Protein AF-A0AAN6GQ28-F1 (afdb_monomer)

Organism: NCBI:txid155126

Secondary structure (DSSP, 8-state):
-HHHHHHHHHHS--------TT-TTSTTHHHHHHHHTTT-SEEEETTEEEEESS--HHHHHHHHHHHHHHHHHHS---

Radius of gyration: 13.85 Å; Cα contacts (8 Å, |Δi|>4): 54; chains: 1; bounding box: 40×21×30 Å

Structure (mmCIF, N/CA/C/O backbo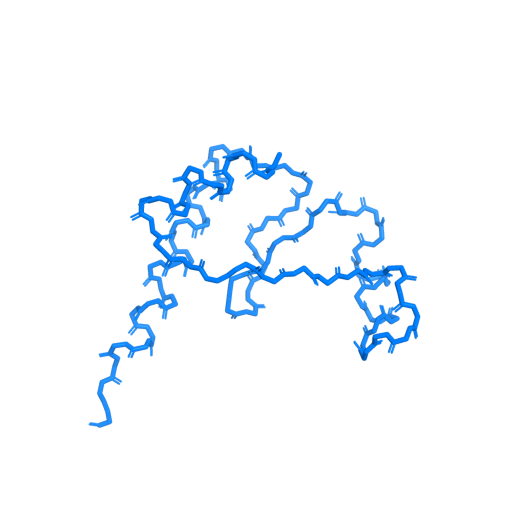ne):
data_AF-A0AAN6GQ28-F1
#
_entry.id   AF-A0AAN6GQ28-F1
#
loop_
_atom_site.group_PDB
_atom_site.id
_atom_site.type_symbol
_atom_site.label_atom_id
_atom_site.label_alt_id
_atom_site.label_comp_id
_atom_site.label_asym_id
_atom_site.label_entity_id
_atom_site.label_seq_id
_atom_site.pdbx_PDB_ins_code
_atom_site.Cartn_x
_atom_site.Cartn_y
_atom_site.Cartn_z
_atom_site.occupancy
_atom_site.B_iso_or_equiv
_atom_site.auth_seq_id
_atom_site.auth_comp_id
_atom_site.auth_asym_id
_atom_site.auth_atom_id
_atom_site.pdbx_PDB_model_num
ATOM 1 N N . MET A 1 1 ? 3.702 -6.207 7.935 1.00 71.25 1 MET A N 1
ATOM 2 C CA . MET A 1 1 ? 2.696 -5.538 7.073 1.00 71.25 1 MET A CA 1
ATOM 3 C C . MET A 1 1 ? 1.373 -6.300 6.963 1.00 71.25 1 MET A C 1
ATOM 5 O O . MET A 1 1 ? 0.351 -5.724 7.299 1.00 71.25 1 MET A O 1
ATOM 9 N N . LYS A 1 2 ? 1.357 -7.584 6.563 1.00 75.56 2 LYS A N 1
ATOM 10 C CA . LYS A 1 2 ? 0.106 -8.360 6.391 1.00 75.56 2 LYS A CA 1
ATOM 11 C C . LYS A 1 2 ? -0.796 -8.415 7.640 1.00 75.56 2 LYS A C 1
ATOM 13 O O . LYS A 1 2 ? -2.006 -8.306 7.506 1.00 75.56 2 LYS A O 1
ATOM 18 N N . MET A 1 3 ? -0.229 -8.555 8.844 1.00 79.62 3 MET A N 1
ATOM 19 C CA . MET A 1 3 ? -1.016 -8.586 10.092 1.00 79.62 3 MET A CA 1
ATOM 20 C C . MET A 1 3 ? -1.726 -7.258 10.380 1.00 79.62 3 MET A C 1
ATOM 22 O O . MET A 1 3 ? -2.885 -7.257 10.776 1.00 79.62 3 MET A O 1
ATOM 26 N N . GLU A 1 4 ? -1.052 -6.137 10.129 1.00 82.94 4 GLU A N 1
ATOM 27 C CA . GLU A 1 4 ? -1.621 -4.802 10.325 1.00 82.94 4 GLU A CA 1
ATOM 28 C C . GLU A 1 4 ? -2.753 -4.530 9.328 1.00 82.94 4 GLU A C 1
ATOM 30 O O . GLU A 1 4 ? -3.807 -4.043 9.722 1.00 82.94 4 GLU A O 1
ATOM 35 N N . LEU A 1 5 ? -2.599 -4.952 8.066 1.00 84.00 5 LEU A N 1
ATOM 36 C CA . LEU A 1 5 ? -3.684 -4.874 7.083 1.00 84.00 5 LEU A CA 1
ATOM 37 C C . LEU A 1 5 ? -4.890 -5.724 7.478 1.00 84.00 5 LEU A C 1
ATOM 39 O O . LEU A 1 5 ? -6.010 -5.255 7.336 1.00 84.00 5 LEU A O 1
ATOM 43 N N . LYS A 1 6 ? -4.685 -6.923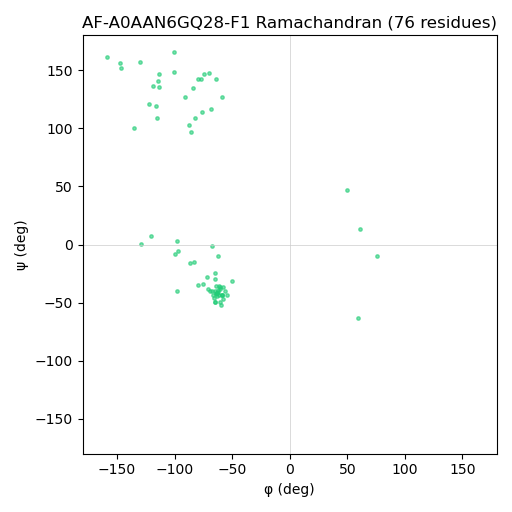 8.038 1.00 85.69 6 LYS A N 1
ATOM 44 C CA . LYS A 1 6 ? -5.791 -7.749 8.551 1.00 85.69 6 LYS A CA 1
ATOM 45 C C . LYS A 1 6 ? -6.556 -7.069 9.688 1.00 85.69 6 LYS A C 1
ATOM 47 O O . LYS A 1 6 ? -7.763 -7.250 9.778 1.00 85.69 6 LYS A O 1
ATOM 52 N N . LYS A 1 7 ? -5.883 -6.305 10.559 1.00 86.00 7 LYS A N 1
ATOM 53 C CA . LYS A 1 7 ? -6.563 -5.520 11.606 1.00 86.00 7 LYS A CA 1
ATOM 54 C C . LYS A 1 7 ? -7.436 -4.435 10.980 1.00 86.00 7 LYS A C 1
ATOM 56 O O . LYS A 1 7 ? -8.619 -4.371 11.285 1.00 86.00 7 LYS A O 1
ATOM 61 N N . VAL A 1 8 ? -6.874 -3.664 10.045 1.00 85.00 8 VAL A N 1
ATOM 62 C CA . VAL A 1 8 ? -7.630 -2.630 9.321 1.00 85.00 8 VAL A CA 1
ATOM 63 C C . VAL A 1 8 ? -8.795 -3.247 8.542 1.00 85.00 8 VAL A C 1
ATOM 65 O O . VAL A 1 8 ? -9.875 -2.681 8.552 1.00 85.00 8 VAL A O 1
ATOM 68 N N . GLN A 1 9 ? -8.620 -4.430 7.946 1.00 87.56 9 GLN A N 1
ATOM 69 C CA . GLN A 1 9 ? -9.660 -5.124 7.178 1.00 87.56 9 GLN A CA 1
ATOM 70 C C . GLN A 1 9 ? -10.856 -5.562 8.037 1.00 87.56 9 GLN A C 1
ATOM 72 O O . GLN A 1 9 ? -11.975 -5.630 7.537 1.00 87.56 9 GLN A O 1
ATOM 77 N N . LYS A 1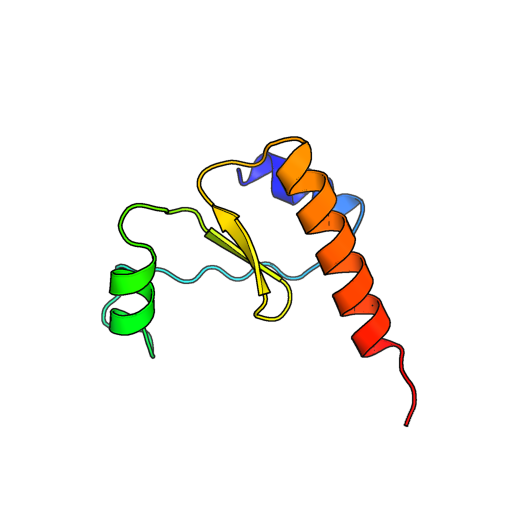 10 ? -10.637 -5.853 9.329 1.00 86.19 10 LYS A N 1
ATOM 78 C CA . LYS A 1 10 ? -11.726 -6.158 10.272 1.0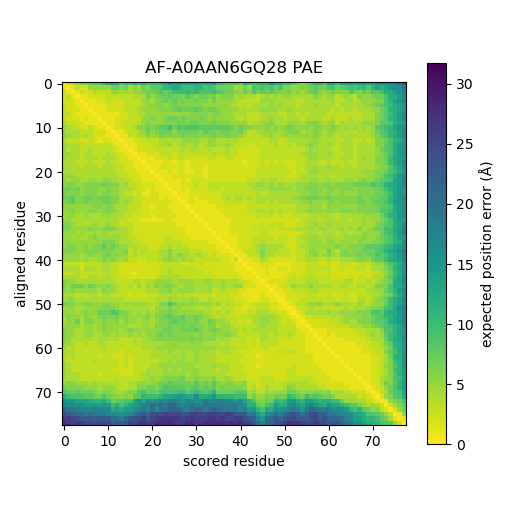0 86.19 10 LYS A CA 1
ATOM 79 C C . LYS A 1 10 ? -12.584 -4.931 10.577 1.00 86.19 10 LYS A C 1
ATOM 81 O O . LYS A 1 10 ? -13.793 -5.063 10.708 1.00 86.19 10 LYS A O 1
ATOM 86 N N . GLU A 1 11 ? -11.954 -3.768 10.720 1.00 84.69 11 GLU A N 1
ATOM 87 C CA . GLU A 1 11 ? -12.631 -2.496 11.016 1.00 84.69 11 GLU A CA 1
ATOM 88 C C . GLU A 1 11 ? -13.256 -1.879 9.750 1.00 84.69 11 GLU A C 1
ATOM 90 O O . GLU A 1 11 ? -14.328 -1.281 9.797 1.00 84.69 11 GLU A O 1
ATOM 95 N N . HIS A 1 12 ? -12.598 -2.060 8.605 1.00 84.06 12 HIS A N 1
ATOM 96 C CA . HIS A 1 12 ? -12.984 -1.528 7.306 1.00 84.06 12 HIS A CA 1
ATOM 97 C C . HIS A 1 12 ? -12.844 -2.627 6.248 1.00 84.06 12 HIS A C 1
ATOM 99 O O . HIS A 1 12 ? -11.730 -2.874 5.788 1.00 84.06 12 HIS A O 1
ATOM 105 N N . PRO A 1 13 ? -13.938 -3.292 5.844 1.00 86.50 13 PRO A N 1
ATOM 106 C CA . PRO A 1 13 ? -13.884 -4.301 4.794 1.00 86.50 13 PRO A CA 1
ATOM 107 C C . PRO A 1 13 ? -13.355 -3.707 3.482 1.00 86.50 13 PRO A C 1
ATOM 109 O O . PRO A 1 13 ? -13.864 -2.697 3.003 1.00 86.50 13 PRO A O 1
ATOM 112 N N . PHE A 1 14 ? -12.331 -4.336 2.909 1.00 87.69 14 PHE A N 1
ATOM 113 C CA . PHE A 1 14 ? -11.787 -4.015 1.589 1.00 87.69 14 PHE A CA 1
ATOM 114 C C . PHE A 1 14 ? -11.261 -5.284 0.916 1.00 87.69 14 PHE A C 1
ATOM 116 O O . PHE A 1 14 ? -10.869 -6.245 1.591 1.00 87.69 14 PHE A O 1
ATOM 123 N N . GLU A 1 15 ? -11.205 -5.264 -0.413 1.00 88.31 15 GLU A N 1
ATOM 124 C CA . GLU A 1 15 ? -10.527 -6.288 -1.202 1.00 88.31 15 GLU A CA 1
ATOM 125 C C . GLU A 1 15 ? -9.033 -5.976 -1.311 1.00 88.31 15 GLU A C 1
ATOM 127 O O . GLU A 1 15 ? -8.628 -4.836 -1.545 1.00 88.31 15 GLU A O 1
ATOM 132 N N . LEU A 1 16 ? -8.193 -6.994 -1.113 1.00 89.75 16 LEU A N 1
ATOM 133 C CA . LEU A 1 16 ? -6.741 -6.859 -1.181 1.00 89.75 16 LEU A CA 1
ATOM 134 C C . LEU A 1 16 ? -6.198 -7.686 -2.342 1.00 89.75 16 LEU A C 1
ATOM 136 O O . LEU A 1 16 ? -6.124 -8.909 -2.249 1.00 89.75 16 LEU A O 1
ATOM 140 N N . ALA A 1 17 ? -5.752 -7.007 -3.395 1.00 91.06 17 ALA A N 1
ATOM 141 C CA . ALA A 1 17 ? -5.016 -7.615 -4.496 1.00 91.06 17 ALA A CA 1
ATOM 142 C C . ALA A 1 17 ? -3.507 -7.365 -4.352 1.00 91.06 17 ALA A C 1
ATOM 144 O O . ALA A 1 17 ? -3.071 -6.335 -3.831 1.00 91.06 17 ALA A O 1
ATOM 145 N N . THR A 1 18 ? -2.693 -8.306 -4.830 1.00 92.06 18 THR A N 1
ATOM 146 C CA . THR A 1 18 ? -1.232 -8.171 -4.869 1.00 92.06 18 THR A CA 1
ATOM 147 C C . THR A 1 18 ? -0.745 -8.114 -6.304 1.00 92.06 18 THR A C 1
ATOM 149 O O . THR A 1 18 ? -1.139 -8.946 -7.115 1.00 92.06 18 THR A O 1
ATOM 152 N N . TYR A 1 19 ? 0.169 -7.192 -6.589 1.00 93.06 19 TYR A N 1
ATOM 153 C CA . TYR A 1 19 ? 0.830 -7.083 -7.882 1.00 93.06 19 TYR A CA 1
ATOM 154 C C . TYR A 1 19 ? 2.328 -7.354 -7.713 1.00 93.06 19 TYR A C 1
ATOM 156 O O . TYR A 1 19 ? 3.008 -6.649 -6.961 1.00 93.06 19 TYR A O 1
ATOM 164 N N . ASN A 1 20 ? 2.848 -8.388 -8.378 1.00 94.31 20 ASN A N 1
ATOM 165 C CA . ASN A 1 20 ? 4.260 -8.748 -8.284 1.00 94.31 20 ASN A CA 1
ATOM 166 C C . ASN A 1 20 ? 5.082 -7.973 -9.320 1.00 94.31 20 ASN A C 1
ATOM 168 O O . ASN A 1 20 ? 5.142 -8.348 -10.486 1.00 94.31 20 ASN A O 1
ATOM 172 N N . ILE A 1 21 ? 5.789 -6.931 -8.881 1.00 94.00 21 ILE A N 1
ATOM 173 C CA . ILE A 1 21 ? 6.627 -6.115 -9.771 1.00 94.00 21 ILE A CA 1
ATOM 174 C C . ILE A 1 21 ? 7.852 -6.851 -10.337 1.00 94.00 21 ILE A C 1
ATOM 176 O O . ILE A 1 21 ? 8.602 -6.246 -11.093 1.00 94.00 21 ILE A O 1
ATOM 180 N N . HIS A 1 22 ? 8.098 -8.114 -9.984 1.00 93.75 22 HIS A N 1
ATOM 181 C CA . HIS A 1 22 ? 9.139 -8.948 -10.597 1.00 93.75 22 HIS A CA 1
ATOM 182 C C . HIS A 1 22 ? 8.585 -9.916 -11.653 1.00 93.75 22 HIS A C 1
ATOM 184 O O . HIS A 1 22 ? 9.367 -10.556 -12.357 1.00 93.75 22 HIS A O 1
ATOM 190 N N . ASP A 1 23 ? 7.260 -10.020 -11.782 1.00 95.25 23 ASP A N 1
ATOM 191 C CA . ASP A 1 23 ? 6.613 -10.907 -12.743 1.00 95.25 23 ASP A CA 1
ATOM 192 C C . ASP A 1 23 ? 6.479 -10.238 -14.115 1.00 95.25 23 ASP A C 1
ATOM 194 O O . ASP A 1 23 ? 5.542 -9.488 -14.387 1.00 95.25 23 ASP A O 1
ATOM 198 N N . LYS A 1 24 ? 7.429 -10.542 -15.001 1.00 93.88 24 LYS A N 1
ATOM 199 C CA . LYS A 1 24 ? 7.506 -9.983 -16.359 1.00 93.88 24 LYS A CA 1
ATOM 200 C C . LYS A 1 24 ? 6.305 -10.333 -17.250 1.00 93.88 24 LYS A C 1
ATOM 202 O O . LYS A 1 24 ? 6.204 -9.775 -18.338 1.00 93.88 24 LYS A O 1
ATOM 207 N N . THR A 1 25 ? 5.429 -11.247 -16.827 1.00 96.00 25 THR A N 1
ATOM 208 C CA . THR A 1 25 ? 4.214 -11.604 -17.573 1.00 96.00 25 THR A CA 1
ATOM 209 C C . THR A 1 25 ? 3.054 -10.637 -17.314 1.00 96.00 25 THR A C 1
ATOM 211 O O . THR A 1 25 ? 2.097 -10.614 -18.087 1.00 96.00 25 THR A O 1
ATOM 214 N N . LEU A 1 26 ? 3.136 -9.806 -16.265 1.00 94.94 26 LEU A N 1
ATOM 215 C CA . LEU A 1 26 ? 2.068 -8.879 -15.899 1.00 94.94 26 LEU A CA 1
ATOM 216 C C . LEU A 1 26 ? 2.064 -7.605 -16.767 1.00 94.94 26 LEU A C 1
ATOM 218 O O . LEU A 1 26 ? 3.122 -7.036 -17.065 1.00 94.94 26 LEU A O 1
ATOM 222 N N . PRO A 1 27 ? 0.874 -7.082 -17.118 1.00 94.50 27 PRO A N 1
ATOM 223 C CA . PRO A 1 27 ? 0.754 -5.823 -17.844 1.00 94.50 27 PRO A CA 1
ATOM 224 C C . PRO A 1 27 ? 1.294 -4.667 -17.001 1.00 94.50 27 PRO A C 1
ATOM 226 O O . PRO A 1 27 ? 1.109 -4.640 -15.788 1.00 94.50 27 PRO A O 1
ATOM 229 N N . GLU A 1 28 ? 1.955 -3.701 -17.641 1.00 93.81 28 GLU A N 1
ATOM 230 C CA . GLU A 1 28 ? 2.598 -2.547 -16.988 1.00 93.81 28 GLU A CA 1
ATOM 231 C C . GLU A 1 28 ? 3.719 -2.889 -15.983 1.00 93.81 28 GLU A C 1
ATOM 233 O O . GLU A 1 28 ? 4.182 -2.003 -15.256 1.00 93.81 28 GLU A O 1
ATOM 238 N N . GLN A 1 29 ? 4.222 -4.130 -15.955 1.00 95.69 29 GLN A N 1
ATOM 239 C CA . GLN A 1 29 ? 5.220 -4.526 -14.957 1.00 95.69 29 GLN A CA 1
ATOM 240 C C . GLN A 1 29 ? 6.487 -3.677 -15.031 1.00 95.69 29 GLN A C 1
ATOM 242 O O . GLN A 1 29 ? 6.951 -3.204 -13.996 1.00 95.69 29 GLN A O 1
ATOM 247 N N . ALA A 1 30 ? 7.003 -3.390 -16.228 1.00 95.38 30 ALA A N 1
ATOM 248 C CA . ALA A 1 30 ? 8.215 -2.587 -16.387 1.00 95.38 30 ALA A CA 1
ATOM 249 C C . ALA A 1 30 ? 8.063 -1.168 -15.802 1.00 95.38 30 ALA A C 1
ATOM 251 O O . ALA A 1 30 ? 8.996 -0.631 -15.198 1.00 95.38 30 ALA A O 1
ATOM 252 N N . LYS A 1 31 ? 6.867 -0.573 -15.925 1.00 95.06 31 LYS A N 1
ATOM 253 C CA . LYS A 1 31 ? 6.530 0.737 -15.347 1.00 95.06 31 LYS A CA 1
ATOM 254 C C . LYS A 1 31 ? 6.557 0.673 -13.822 1.00 95.06 31 LYS A C 1
ATOM 256 O O . LYS A 1 31 ? 7.205 1.507 -13.188 1.00 95.06 31 LYS A O 1
ATOM 261 N N . TRP A 1 32 ? 5.892 -0.319 -13.232 1.00 94.06 32 TRP A N 1
ATOM 262 C CA . TRP A 1 32 ? 5.821 -0.464 -11.776 1.00 94.06 32 TRP A CA 1
ATOM 263 C C . TRP A 1 32 ? 7.148 -0.895 -11.154 1.00 94.06 32 TRP A C 1
ATOM 265 O O . TRP A 1 32 ? 7.530 -0.360 -10.114 1.00 94.06 32 TRP A O 1
ATOM 275 N N . GLN A 1 33 ? 7.896 -1.776 -11.819 1.00 94.88 33 GLN A N 1
ATOM 276 C CA . GLN A 1 33 ? 9.238 -2.167 -11.406 1.00 94.88 33 GLN A CA 1
ATOM 277 C C . GLN A 1 33 ? 10.159 -0.947 -11.369 1.00 94.88 33 GLN A C 1
ATOM 279 O O . GLN A 1 33 ? 10.742 -0.662 -10.327 1.00 94.88 33 GLN A O 1
ATOM 284 N N . LYS A 1 34 ? 10.227 -0.164 -12.454 1.00 95.31 34 LYS A N 1
ATOM 285 C CA . LYS A 1 34 ? 11.045 1.059 -12.494 1.00 95.31 34 LYS A CA 1
ATOM 286 C C . LYS A 1 34 ? 10.659 2.052 -11.395 1.00 95.31 34 LYS A C 1
ATOM 288 O O . LYS A 1 34 ? 11.530 2.719 -10.848 1.00 95.31 34 LYS A O 1
ATOM 293 N N . LYS A 1 35 ? 9.366 2.152 -11.075 1.00 94.25 35 LYS A N 1
ATOM 294 C CA . LYS A 1 35 ? 8.856 3.094 -10.072 1.00 94.25 35 LYS A CA 1
ATOM 295 C C . LYS A 1 35 ? 9.147 2.668 -8.629 1.00 94.25 35 LYS A C 1
ATOM 297 O O . LYS A 1 35 ? 9.346 3.545 -7.794 1.00 94.25 35 LYS A O 1
ATOM 302 N N . TYR A 1 36 ? 9.143 1.366 -8.329 1.00 94.88 36 TYR A N 1
ATOM 303 C CA . TYR A 1 36 ? 9.075 0.876 -6.946 1.00 94.88 36 TYR A CA 1
ATOM 304 C C . TYR A 1 36 ? 10.118 -0.161 -6.537 1.00 94.88 36 TYR A C 1
ATOM 306 O O . TYR A 1 36 ? 10.096 -0.570 -5.383 1.00 94.88 36 TYR A O 1
ATOM 314 N N . ILE A 1 37 ? 11.036 -0.585 -7.410 1.00 94.00 37 ILE A N 1
ATOM 315 C CA . ILE A 1 37 ? 12.001 -1.664 -7.112 1.00 94.00 37 ILE A CA 1
ATOM 316 C C . ILE A 1 37 ? 12.762 -1.493 -5.780 1.00 94.00 37 ILE A C 1
ATOM 318 O O . ILE A 1 37 ? 13.046 -2.487 -5.121 1.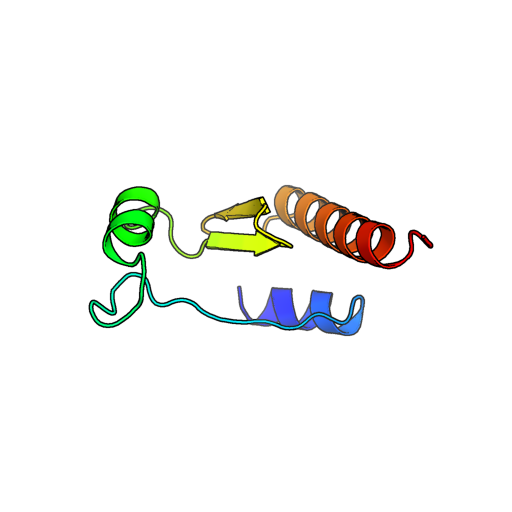00 94.00 37 ILE A O 1
ATOM 322 N N . PHE A 1 38 ? 13.030 -0.256 -5.347 1.00 92.81 38 PHE A N 1
ATOM 323 C CA . PHE A 1 38 ? 13.725 0.053 -4.086 1.00 92.81 38 PHE A CA 1
ATOM 324 C C . PHE A 1 38 ? 12.790 0.380 -2.907 1.00 92.81 38 PHE A C 1
ATOM 326 O O . PHE A 1 38 ? 13.242 0.540 -1.775 1.00 92.81 38 PHE A O 1
ATOM 333 N N . ASP A 1 39 ? 11.485 0.468 -3.162 1.00 90.19 39 ASP A N 1
ATOM 334 C CA . ASP A 1 39 ? 10.491 1.018 -2.239 1.00 90.19 39 ASP A CA 1
ATOM 335 C C . ASP A 1 39 ? 9.375 0.038 -1.836 1.00 90.19 39 ASP A C 1
ATOM 337 O O . ASP A 1 39 ? 8.400 0.413 -1.178 1.00 90.19 39 ASP A O 1
ATOM 341 N N . ILE A 1 40 ? 9.488 -1.233 -2.223 1.00 88.69 40 ILE A N 1
ATOM 342 C CA . ILE A 1 40 ? 8.506 -2.255 -1.853 1.00 88.69 40 ILE A CA 1
ATOM 343 C C . ILE A 1 40 ? 8.571 -2.608 -0.353 1.00 88.69 40 ILE A C 1
ATOM 345 O O . ILE A 1 40 ? 9.652 -2.621 0.238 1.00 88.69 40 ILE A O 1
ATOM 349 N N . PRO A 1 41 ? 7.436 -2.962 0.284 1.00 90.12 41 PRO A N 1
ATOM 350 C CA . PRO A 1 41 ? 6.076 -3.002 -0.265 1.00 90.12 41 PRO A CA 1
ATOM 351 C C . PRO A 1 41 ? 5.418 -1.616 -0.385 1.00 90.12 41 PRO A C 1
ATOM 353 O O . PRO A 1 41 ? 5.531 -0.783 0.511 1.00 90.12 41 PRO A O 1
ATOM 356 N N . VAL A 1 42 ? 4.650 -1.413 -1.460 1.00 92.56 42 VAL A N 1
ATOM 357 C CA . VAL A 1 42 ? 3.844 -0.204 -1.710 1.00 92.56 42 VAL A CA 1
ATOM 358 C C . VAL A 1 42 ? 2.363 -0.568 -1.680 1.00 92.56 42 VAL A C 1
ATOM 360 O O . VAL A 1 42 ? 1.981 -1.634 -2.161 1.00 92.56 42 VAL A O 1
ATOM 363 N N . LEU A 1 43 ? 1.525 0.300 -1.111 1.00 92.38 43 LEU A N 1
ATOM 364 C CA . LEU A 1 43 ? 0.070 0.144 -1.152 1.00 92.38 43 LEU A CA 1
ATOM 365 C C . LEU A 1 43 ? -0.584 1.311 -1.856 1.00 92.38 43 LEU A C 1
ATOM 367 O O . LEU A 1 43 ? -0.293 2.476 -1.562 1.00 92.38 43 LEU A O 1
ATOM 371 N N . HIS A 1 44 ? -1.537 0.964 -2.710 1.00 91.94 44 HIS A N 1
ATOM 372 C CA . HIS A 1 44 ? -2.475 1.891 -3.305 1.00 91.94 44 HIS A CA 1
ATOM 373 C C . HIS A 1 44 ? -3.885 1.596 -2.791 1.00 91.94 44 HIS A C 1
ATOM 375 O O . HIS A 1 44 ? -4.225 0.440 -2.545 1.00 91.94 44 HIS A O 1
ATOM 381 N N . VAL A 1 45 ? -4.693 2.639 -2.647 1.00 91.69 45 VAL A N 1
ATOM 382 C CA . VAL A 1 45 ? -6.140 2.549 -2.432 1.00 91.69 45 VAL A CA 1
ATOM 383 C C . VAL A 1 45 ? -6.782 3.323 -3.570 1.00 91.69 45 VAL A C 1
ATOM 385 O O . VAL A 1 45 ? -6.451 4.491 -3.747 1.00 91.69 45 VAL A O 1
ATOM 388 N N . ASP A 1 46 ? -7.625 2.659 -4.359 1.00 87.19 46 ASP A N 1
ATOM 389 C CA . ASP A 1 46 ? -8.311 3.255 -5.515 1.00 87.19 46 ASP A CA 1
ATOM 390 C C . ASP A 1 46 ? -7.361 4.020 -6.466 1.00 87.19 46 ASP A C 1
ATOM 392 O O . ASP A 1 46 ? -7.539 5.185 -6.804 1.00 87.19 46 ASP A O 1
ATOM 396 N N . GLY A 1 47 ? -6.228 3.390 -6.803 1.00 85.88 47 GLY A N 1
ATOM 397 C CA . GLY A 1 47 ? -5.185 3.986 -7.649 1.00 85.88 47 GLY A CA 1
ATOM 398 C C . GLY A 1 47 ? -4.289 5.033 -6.967 1.00 85.88 47 GLY A C 1
ATOM 399 O O . GLY A 1 47 ? -3.245 5.387 -7.521 1.00 85.88 47 GLY A O 1
ATOM 400 N N . GLN A 1 48 ? -4.616 5.486 -5.752 1.00 88.88 48 GLN A N 1
ATOM 401 C CA . GLN A 1 48 ? -3.818 6.459 -5.008 1.00 88.88 48 GLN A CA 1
ATOM 402 C C . GLN A 1 48 ? -2.785 5.785 -4.100 1.00 88.88 48 GLN A C 1
ATOM 404 O O . GLN A 1 48 ? -3.117 4.983 -3.231 1.00 88.88 48 GLN A O 1
ATOM 409 N N . GLU A 1 49 ? -1.518 6.182 -4.225 1.00 91.31 49 GLU A N 1
ATOM 410 C CA . GLU A 1 49 ? -0.449 5.702 -3.349 1.00 91.31 49 GLU A CA 1
ATOM 411 C C . GLU A 1 49 ? -0.597 6.217 -1.909 1.00 91.31 49 GLU A C 1
ATOM 413 O O . GLU A 1 49 ? -0.486 7.418 -1.616 1.00 91.31 49 GLU A O 1
ATOM 418 N N . VAL A 1 50 ? -0.803 5.286 -0.977 1.00 90.88 50 VAL A N 1
ATOM 419 C CA . VAL A 1 50 ? -1.000 5.608 0.438 1.00 90.88 50 VAL A CA 1
ATOM 420 C C . VAL A 1 50 ? 0.278 5.447 1.245 1.00 90.88 50 VAL A C 1
ATOM 422 O O . VAL A 1 50 ? 0.556 6.322 2.069 1.00 90.88 50 VAL A O 1
ATOM 425 N N . LEU A 1 51 ? 1.084 4.408 0.999 1.00 91.50 51 LEU A N 1
ATOM 426 C CA . LEU A 1 51 ? 2.306 4.161 1.770 1.00 91.50 51 LEU A CA 1
ATOM 427 C C . LEU A 1 51 ? 3.335 3.279 1.051 1.00 91.50 51 LEU A C 1
ATOM 429 O O . LEU A 1 51 ? 2.988 2.526 0.143 1.00 91.50 51 LEU A O 1
ATOM 433 N N . ARG A 1 52 ? 4.583 3.357 1.528 1.00 91.62 52 ARG A N 1
ATOM 434 C CA . ARG A 1 52 ? 5.748 2.559 1.110 1.00 91.62 52 ARG A CA 1
ATOM 435 C C . ARG A 1 52 ? 6.451 1.962 2.339 1.00 91.62 52 ARG A C 1
ATOM 437 O O . ARG A 1 52 ? 6.308 2.498 3.442 1.00 91.62 52 ARG A O 1
ATOM 444 N N . HIS A 1 53 ? 7.199 0.874 2.147 1.00 88.69 53 HIS A N 1
ATOM 445 C CA . HIS A 1 53 ? 8.006 0.122 3.130 1.00 88.69 53 HIS A CA 1
ATOM 446 C C . HIS A 1 53 ? 7.261 -0.471 4.336 1.00 88.69 53 HIS A C 1
ATOM 448 O O . HIS A 1 53 ? 7.268 -1.686 4.542 1.00 88.69 53 HIS A O 1
ATOM 454 N N . ARG A 1 54 ? 6.661 0.366 5.191 1.00 86.75 54 ARG A N 1
ATOM 455 C CA . ARG A 1 54 ? 6.066 -0.051 6.470 1.00 86.75 54 ARG A CA 1
ATOM 456 C C . ARG A 1 54 ? 4.837 0.764 6.840 1.00 86.75 54 ARG A C 1
ATOM 458 O O . ARG A 1 54 ? 4.734 1.950 6.540 1.00 86.75 54 ARG A O 1
ATOM 465 N N . ILE A 1 55 ? 3.948 0.122 7.593 1.00 84.25 55 ILE A N 1
ATOM 466 C CA . ILE A 1 55 ? 2.817 0.796 8.225 1.00 84.25 55 ILE A CA 1
ATOM 467 C C . ILE A 1 55 ? 3.313 1.450 9.519 1.00 84.25 55 ILE A C 1
ATOM 469 O O . ILE A 1 55 ? 3.659 0.770 10.477 1.00 84.25 55 ILE A O 1
ATOM 473 N N . THR A 1 56 ? 3.380 2.775 9.501 1.00 86.31 56 THR A N 1
ATOM 474 C CA . THR A 1 56 ? 3.528 3.677 10.655 1.00 86.31 56 THR A CA 1
ATOM 475 C C . THR A 1 56 ? 2.175 4.281 11.034 1.00 86.31 56 THR A C 1
ATOM 477 O O . THR A 1 56 ? 1.261 4.282 10.202 1.00 86.31 56 THR A O 1
ATOM 480 N N . ASP A 1 57 ? 2.052 4.893 12.213 1.00 86.25 57 ASP A N 1
ATOM 481 C CA . ASP A 1 57 ? 0.824 5.593 12.630 1.00 86.25 57 ASP A CA 1
ATOM 482 C C . ASP A 1 57 ? 0.383 6.657 11.618 1.00 86.25 57 ASP A C 1
ATOM 484 O O . ASP A 1 57 ? -0.777 6.697 11.207 1.00 86.25 57 ASP A O 1
ATOM 488 N N . LYS A 1 58 ? 1.335 7.448 11.102 1.00 85.69 58 LYS A N 1
ATOM 489 C CA . LYS A 1 58 ? 1.070 8.446 10.051 1.00 85.69 58 LYS A CA 1
ATOM 490 C C . LYS A 1 58 ? 0.475 7.805 8.796 1.00 85.69 58 LYS A C 1
ATOM 492 O O . LYS A 1 58 ? -0.516 8.288 8.250 1.00 85.69 58 LYS A O 1
ATOM 497 N N . SER A 1 59 ? 1.060 6.698 8.341 1.00 85.56 59 SER A N 1
ATOM 498 C CA . SER A 1 59 ? 0.558 5.989 7.160 1.00 85.56 59 SER A CA 1
ATOM 499 C C . SER A 1 59 ? -0.762 5.256 7.412 1.00 85.56 59 SER A C 1
ATOM 501 O O . SER A 1 59 ? -1.559 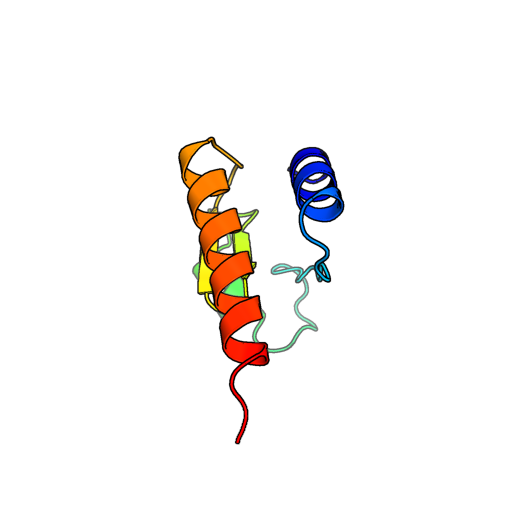5.131 6.487 1.00 85.56 59 SER A O 1
ATOM 503 N N . ARG A 1 60 ? -1.036 4.832 8.655 1.00 87.19 60 ARG A N 1
ATOM 504 C CA . ARG A 1 60 ? -2.314 4.229 9.051 1.00 87.19 60 ARG A CA 1
ATOM 505 C C . ARG A 1 60 ? -3.439 5.251 8.946 1.00 87.19 60 ARG A C 1
ATOM 507 O O . ARG A 1 60 ? -4.456 4.955 8.332 1.00 87.19 60 ARG A O 1
ATOM 514 N N . VAL A 1 61 ? -3.235 6.469 9.451 1.00 89.44 61 VAL A N 1
ATOM 515 C CA . VAL A 1 61 ? -4.214 7.561 9.303 1.00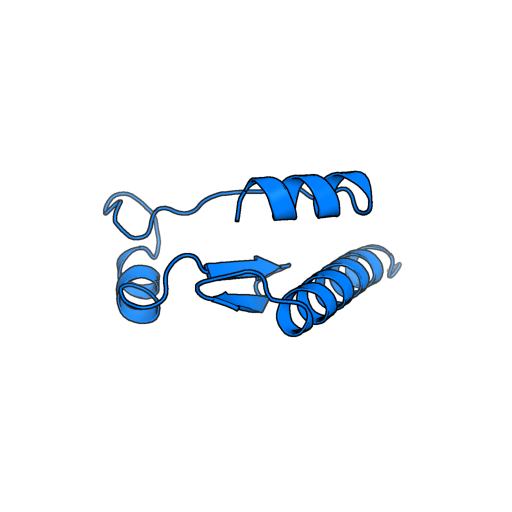 89.44 61 VAL A CA 1
ATOM 516 C C . VAL A 1 61 ? -4.477 7.861 7.825 1.00 89.44 61 VAL A C 1
ATOM 518 O O . VAL A 1 61 ? -5.630 7.987 7.414 1.00 89.44 61 VAL A O 1
ATOM 521 N N . LYS A 1 62 ? -3.423 7.912 6.998 1.00 89.62 62 LYS A N 1
ATOM 522 C CA . LYS A 1 62 ? -3.562 8.128 5.550 1.00 89.62 62 LYS A CA 1
ATOM 523 C C . LYS A 1 62 ? -4.328 6.990 4.861 1.00 89.62 62 LYS A C 1
ATOM 525 O O . LYS A 1 62 ? -5.188 7.273 4.033 1.00 89.62 62 LYS A O 1
ATOM 530 N N . LEU A 1 63 ? -4.058 5.736 5.228 1.00 89.12 63 LEU A N 1
ATOM 531 C CA . LEU A 1 63 ? -4.781 4.558 4.739 1.00 89.12 63 LEU A CA 1
ATOM 532 C C . LEU A 1 63 ? -6.271 4.628 5.098 1.00 89.12 63 LEU A C 1
ATOM 534 O O . LEU A 1 63 ? -7.111 4.478 4.218 1.00 89.12 63 LEU A O 1
ATOM 538 N N . LEU A 1 64 ? -6.602 4.913 6.359 1.00 90.25 64 LEU A N 1
ATOM 539 C CA . LEU A 1 64 ? -7.991 5.019 6.814 1.00 90.25 64 LEU A CA 1
ATOM 540 C C . LEU A 1 64 ? -8.743 6.137 6.084 1.00 90.25 64 LEU A C 1
ATOM 542 O O . LEU A 1 64 ? -9.864 5.930 5.626 1.00 90.25 64 LEU A O 1
ATOM 546 N N . LYS A 1 65 ? -8.108 7.301 5.907 1.00 90.44 65 LYS A N 1
ATOM 547 C CA . LYS A 1 65 ? -8.696 8.412 5.149 1.00 90.44 65 LYS A CA 1
ATOM 548 C C . LYS A 1 65 ? -8.933 8.040 3.683 1.00 90.44 65 LYS A C 1
ATOM 550 O O . LYS A 1 65 ? -9.982 8.364 3.138 1.00 90.44 65 LYS A O 1
ATOM 555 N N . ALA A 1 66 ? -7.983 7.346 3.054 1.00 90.25 66 ALA A N 1
ATOM 556 C CA . ALA A 1 66 ? -8.131 6.888 1.676 1.00 90.25 66 ALA A CA 1
ATOM 557 C C . ALA A 1 66 ? -9.278 5.873 1.530 1.00 90.25 66 ALA A C 1
ATOM 559 O O . ALA A 1 66 ? -10.092 6.014 0.625 1.00 90.25 66 ALA A O 1
ATOM 560 N N . LEU A 1 67 ? -9.401 4.917 2.458 1.00 89.62 67 LEU A N 1
ATOM 561 C CA . LEU A 1 67 ? -10.502 3.944 2.473 1.00 89.62 67 LEU A CA 1
ATOM 562 C C . LEU A 1 67 ? -11.872 4.619 2.651 1.00 89.62 67 LEU A C 1
ATOM 564 O O . LEU A 1 67 ? -12.830 4.263 1.971 1.00 89.62 67 LEU A O 1
ATOM 568 N N . GLN A 1 68 ? -11.969 5.627 3.525 1.00 88.25 68 GLN A N 1
ATOM 569 C CA . GLN A 1 68 ? -13.203 6.404 3.699 1.00 88.25 68 GLN A CA 1
ATOM 570 C C . GLN A 1 68 ? -13.577 7.190 2.439 1.00 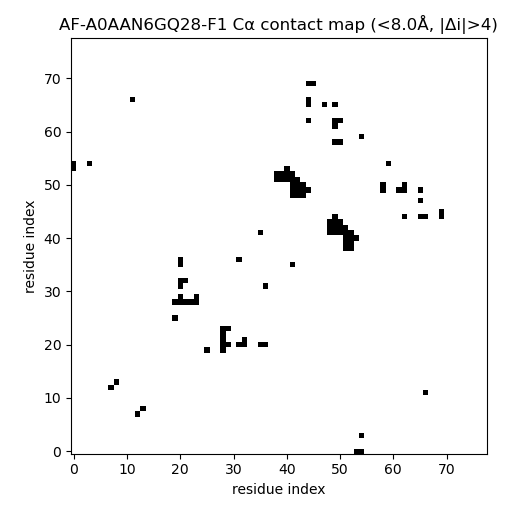88.25 68 GLN A C 1
ATOM 572 O O . GLN A 1 68 ? -14.750 7.242 2.075 1.00 88.25 68 GLN A O 1
ATOM 577 N N . ASN A 1 69 ? -12.595 7.800 1.775 1.00 87.12 69 ASN A N 1
ATOM 578 C CA . ASN A 1 69 ? -12.827 8.550 0.544 1.00 87.12 69 ASN A CA 1
ATOM 579 C C . ASN A 1 69 ? -13.258 7.636 -0.607 1.00 87.12 69 ASN A C 1
ATOM 581 O O . ASN A 1 69 ? -14.209 7.976 -1.303 1.00 87.12 69 ASN A O 1
ATOM 585 N N . ALA A 1 70 ? -12.611 6.475 -0.763 1.00 83.19 70 ALA A N 1
ATOM 586 C CA . ALA A 1 70 ? -12.981 5.483 -1.771 1.00 83.19 70 ALA A CA 1
ATOM 587 C C . ALA A 1 70 ? -14.434 5.021 -1.584 1.00 83.19 70 ALA A C 1
ATOM 589 O O . ALA A 1 70 ? -15.207 5.002 -2.535 1.00 83.19 70 ALA A O 1
ATOM 590 N N . ARG A 1 71 ? -14.849 4.767 -0.335 1.00 80.62 71 ARG A N 1
ATOM 591 C CA . ARG A 1 71 ? -16.240 4.421 -0.018 1.00 80.62 71 ARG A CA 1
ATOM 592 C C . ARG A 1 71 ? -17.224 5.553 -0.342 1.00 80.62 71 ARG A C 1
ATOM 594 O O . ARG A 1 71 ? -18.256 5.304 -0.949 1.00 80.62 71 ARG A O 1
ATOM 601 N N . LYS A 1 72 ? -16.902 6.805 0.006 1.00 76.88 72 LYS A N 1
ATOM 602 C CA . LYS A 1 72 ? -17.755 7.965 -0.321 1.00 76.88 72 LYS A CA 1
ATOM 603 C C . LYS A 1 72 ? -17.885 8.201 -1.827 1.00 76.88 72 LYS A C 1
ATOM 605 O O . LYS A 1 72 ? -18.956 8.587 -2.276 1.00 76.88 72 LYS A O 1
ATOM 610 N N . GLY A 1 73 ? -16.821 7.958 -2.595 1.00 64.88 73 GLY A N 1
ATOM 611 C CA . GLY A 1 73 ? -16.853 8.021 -4.060 1.00 64.88 73 GLY A CA 1
ATOM 612 C C . GLY A 1 73 ? -17.767 6.966 -4.691 1.00 64.88 73 GLY A C 1
ATOM 613 O O . GLY A 1 73 ? -18.290 7.194 -5.775 1.00 64.88 73 GLY A O 1
ATOM 614 N N . GLN A 1 74 ? -18.010 5.853 -3.991 1.00 57.88 74 GLN A N 1
ATOM 615 C CA . GLN A 1 74 ? -18.960 4.808 -4.388 1.00 57.88 74 GLN A CA 1
ATOM 616 C C . GLN A 1 74 ? -20.406 5.078 -3.925 1.00 57.88 74 GLN A C 1
ATOM 618 O O . GLN A 1 74 ? -21.324 4.445 -4.435 1.00 57.88 74 GLN A O 1
ATOM 623 N N . GLU A 1 75 ? -20.626 6.002 -2.981 1.00 54.84 75 GLU A N 1
ATOM 624 C CA . GLU A 1 75 ? -21.950 6.371 -2.441 1.00 54.84 75 GLU A CA 1
ATOM 625 C C . GLU A 1 75 ? -22.551 7.636 -3.096 1.00 54.84 75 GLU A C 1
ATOM 627 O O . GLU A 1 75 ? -23.633 8.063 -2.700 1.00 54.84 75 GLU A O 1
ATOM 632 N N . ALA A 1 76 ? -21.895 8.246 -4.091 1.00 4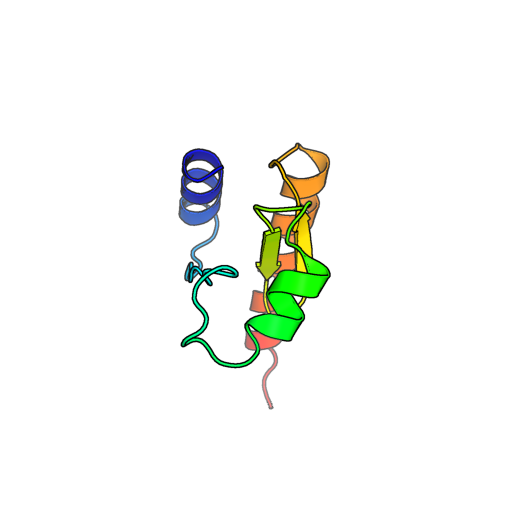1.97 76 ALA A N 1
ATOM 633 C CA . ALA A 1 76 ? -22.468 9.362 -4.849 1.00 41.97 76 ALA A CA 1
ATOM 634 C C . ALA A 1 76 ? -23.517 8.840 -5.859 1.00 41.97 76 ALA A C 1
ATOM 636 O O . ALA A 1 76 ? -23.139 8.119 -6.786 1.00 41.97 76 ALA A O 1
ATOM 637 N N . PRO A 1 77 ? -24.816 9.170 -5.709 1.00 49.84 77 PRO A N 1
ATOM 638 C CA . PRO A 1 77 ? -25.815 8.801 -6.698 1.00 49.84 77 PRO A CA 1
ATOM 639 C C . PRO A 1 77 ? -25.688 9.687 -7.945 1.00 49.84 77 PRO A C 1
ATOM 641 O O . PRO A 1 77 ? -25.312 10.857 -7.849 1.00 49.84 77 PRO A O 1
ATOM 644 N N . LEU A 1 78 ? -25.992 9.077 -9.096 1.00 46.34 78 LEU A N 1
ATOM 645 C CA . LEU A 1 78 ? -26.288 9.736 -10.373 1.00 46.34 78 LEU A CA 1
ATOM 646 C C . LEU A 1 78 ? -27.370 10.812 -10.217 1.00 46.34 78 LEU A C 1
ATOM 648 O O . LEU A 1 78 ? -28.331 10.561 -9.452 1.00 46.34 78 LEU A O 1
#

Mean predicted aligned error: 5.37 Å

Nearest PDB structures (foldseek):
  1wjk-assembly1_A  TM=6.692E-01  e=1.827E-02  Mus musculus
  3die-assembly1_B  TM=5.041E-01  e=1.258E+00  Staphylococcus aureus

InterPro domains:
  IPR008554 Glutaredoxin-like [PF05768] (2-57)
  IPR036249 Thioredoxin-like superfamily [SSF52833] (2-70)

Sequence (78 aa):
MKMELKKVQKEHPFELATYNIHDKTLPEQAKWQKKYIFDIPVLHVDGQEVLRHRITDKSRVKLLKALQNARKGQEAPL

pLDDT: mean 86.33, std 11.04, range [41.97, 96.0]

Foldseek 3Di:
DVVVVVVVCVVAPDDDDDDDLVPPVDPCSVVVCVVDVPFPPWDDQPNHTQDTDDDDPNSVVSVVVSSVVSVVVVVDDD

Solvent-accessible surface area (backbone atoms only — not comparable to full-atom values): 4913 Å² total; per-residue (Å²): 105,73,69,60,51,54,55,49,36,72,80,46,82,71,89,86,84,84,82,63,55,82,42,84,85,47,86,67,21,72,62,48,25,74,74,35,73,91,41,61,56,68,44,64,53,94,87,41,80,50,47,51,62,63,85,45,73,71,37,46,54,44,42,53,52,44,54,53,48,53,52,52,68,70,66,64,79,132